Protein AF-A0A6G1G0Z0-F1 (afdb_monomer)

Structure (mmCIF, N/CA/C/O backbone):
data_AF-A0A6G1G0Z0-F1
#
_entry.id   AF-A0A6G1G0Z0-F1
#
loop_
_atom_site.group_PDB
_atom_site.id
_atom_site.type_symbol
_atom_site.label_atom_id
_atom_site.label_alt_id
_atom_site.label_comp_id
_atom_site.label_asym_id
_atom_site.label_entity_id
_atom_site.label_seq_id
_atom_site.pdbx_PDB_ins_code
_atom_site.Cartn_x
_atom_site.Cartn_y
_atom_site.Cartn_z
_atom_site.occupancy
_atom_site.B_iso_or_equiv
_atom_site.auth_seq_id
_atom_site.auth_comp_id
_atom_site.auth_asym_id
_atom_site.auth_atom_id
_atom_site.pdbx_PDB_model_num
ATOM 1 N N . THR A 1 1 ? -42.384 10.156 -29.316 1.00 56.03 1 THR A N 1
ATOM 2 C CA . THR A 1 1 ? -41.553 10.027 -28.105 1.00 56.03 1 THR A CA 1
ATOM 3 C C . THR A 1 1 ? -40.145 9.716 -28.553 1.00 56.03 1 THR A C 1
ATOM 5 O O . THR A 1 1 ? -40.018 8.729 -29.267 1.00 56.03 1 THR A O 1
ATOM 8 N N . PRO A 1 2 ? -39.128 10.551 -28.287 1.00 48.50 2 PRO A N 1
ATOM 9 C CA . PRO A 1 2 ? -37.756 10.166 -28.595 1.00 48.50 2 PRO A CA 1
ATOM 10 C C . PRO A 1 2 ? -37.258 9.110 -27.593 1.00 48.50 2 PRO A C 1
ATOM 12 O O . PRO A 1 2 ? -37.632 9.132 -26.421 1.00 48.50 2 PRO A O 1
ATOM 15 N N . GLU A 1 3 ? -36.472 8.169 -28.107 1.00 55.94 3 GLU A N 1
ATOM 16 C CA . GLU A 1 3 ? -35.839 7.043 -27.411 1.00 55.94 3 GLU A CA 1
ATOM 17 C C . GLU A 1 3 ? -34.642 7.526 -26.563 1.00 55.94 3 GLU A C 1
ATOM 19 O O . GLU A 1 3 ? -33.966 8.473 -26.979 1.00 55.94 3 GLU A O 1
ATOM 24 N N . PRO A 1 4 ? -34.373 6.948 -25.374 1.00 57.44 4 PRO A N 1
ATOM 25 C CA . PRO A 1 4 ? -33.259 7.383 -24.538 1.00 57.44 4 PRO A CA 1
ATOM 26 C C . PRO A 1 4 ? -31.910 6.950 -25.130 1.00 57.44 4 PRO A C 1
ATOM 28 O O . PRO A 1 4 ? -31.654 5.768 -25.345 1.00 57.44 4 PRO A O 1
ATOM 31 N N . THR A 1 5 ? -31.033 7.928 -25.359 1.00 64.69 5 THR A N 1
ATOM 32 C CA . THR A 1 5 ? -29.625 7.727 -25.726 1.00 64.69 5 THR A CA 1
ATOM 33 C C . THR A 1 5 ? -28.885 6.987 -24.601 1.00 64.69 5 THR A C 1
ATOM 35 O O . THR A 1 5 ? -29.031 7.384 -23.443 1.00 64.69 5 THR A O 1
ATOM 38 N N . PRO A 1 6 ? -28.078 5.949 -24.898 1.00 59.09 6 PRO A N 1
ATOM 39 C CA . PRO A 1 6 ? -27.277 5.270 -23.885 1.00 59.09 6 PRO A CA 1
ATOM 40 C C . PRO A 1 6 ? -26.235 6.223 -23.284 1.00 59.09 6 PRO A C 1
ATOM 42 O O . PRO A 1 6 ? -25.533 6.940 -23.998 1.00 59.09 6 PRO A O 1
ATOM 45 N N . GLU A 1 7 ? -26.158 6.226 -21.956 1.00 53.84 7 GLU A N 1
ATOM 46 C CA . GLU A 1 7 ? -25.196 7.000 -21.175 1.00 53.84 7 GLU A CA 1
ATOM 47 C C . GLU A 1 7 ? -23.781 6.417 -21.372 1.00 53.84 7 GLU A C 1
ATOM 49 O O . GLU A 1 7 ? -23.623 5.190 -21.360 1.00 53.84 7 GLU A O 1
ATOM 54 N N . PRO A 1 8 ? -22.744 7.242 -21.606 1.00 55.16 8 PRO A N 1
ATOM 55 C CA . PRO A 1 8 ? -21.397 6.734 -21.826 1.00 55.16 8 PRO A CA 1
ATOM 56 C C . PRO A 1 8 ? -20.861 6.054 -20.560 1.00 55.16 8 PRO A C 1
ATOM 58 O O . PRO A 1 8 ? -20.903 6.611 -19.465 1.00 55.16 8 PRO A O 1
ATOM 61 N N . THR A 1 9 ? -20.322 4.845 -20.724 1.00 50.84 9 THR A N 1
ATOM 62 C CA . THR A 1 9 ? -19.531 4.161 -19.695 1.00 50.84 9 THR A CA 1
ATOM 63 C C . THR A 1 9 ? -18.340 5.046 -19.304 1.00 50.84 9 THR A C 1
ATOM 65 O O . THR A 1 9 ? -17.646 5.519 -20.207 1.00 50.84 9 THR A O 1
ATOM 68 N N . PRO A 1 10 ? -18.078 5.293 -18.005 1.00 47.41 10 PRO A N 1
ATOM 69 C CA . PRO A 1 10 ? -16.950 6.118 -17.598 1.00 47.41 10 PRO A CA 1
ATOM 70 C C . PRO A 1 10 ? -15.636 5.472 -18.047 1.00 47.41 10 PRO A C 1
ATOM 72 O O . PRO A 1 10 ? -15.341 4.320 -17.731 1.00 47.41 10 PRO A O 1
ATOM 75 N N . GLU A 1 11 ? -14.863 6.239 -18.809 1.00 40.75 11 GLU A N 1
ATOM 76 C CA . GLU A 1 11 ? -13.521 5.890 -19.262 1.00 40.75 11 GLU A CA 1
ATOM 77 C C . GLU A 1 11 ? -12.587 5.733 -18.043 1.00 40.75 11 GLU A C 1
ATOM 79 O O . GLU A 1 11 ? -12.732 6.484 -17.068 1.00 40.75 11 GLU A O 1
ATOM 84 N N . PRO A 1 12 ? -11.631 4.781 -18.040 1.00 43.62 12 PRO A N 1
ATOM 85 C CA . PRO A 1 12 ? -10.697 4.629 -16.932 1.00 43.62 12 PRO A CA 1
ATOM 86 C C . PRO A 1 12 ? -9.921 5.930 -16.732 1.00 43.62 12 PRO A C 1
ATOM 88 O O . PRO A 1 12 ? -9.097 6.317 -17.559 1.00 43.62 12 PRO A O 1
ATOM 91 N N . SER A 1 13 ? -10.184 6.626 -15.627 1.00 41.22 13 SER A N 1
ATOM 92 C CA . SER A 1 13 ? -9.488 7.871 -15.326 1.00 41.22 13 SER A CA 1
ATOM 93 C C . SER A 1 13 ? -7.998 7.586 -15.137 1.00 41.22 13 SER A C 1
ATOM 95 O O . SER A 1 13 ? -7.611 6.805 -14.256 1.00 41.22 13 SER A O 1
ATOM 97 N N . GLN A 1 14 ? -7.176 8.234 -15.968 1.00 37.66 14 GLN A N 1
ATOM 98 C CA . GLN A 1 14 ? -5.733 8.374 -15.777 1.00 37.66 14 GLN A CA 1
ATOM 99 C C . GLN A 1 14 ? -5.455 8.751 -14.309 1.00 37.66 14 GLN A C 1
ATOM 101 O O . GLN A 1 14 ? -6.197 9.572 -13.759 1.00 37.66 14 GLN A O 1
ATOM 106 N N . PRO A 1 15 ? -4.432 8.180 -13.644 1.00 43.62 15 PRO A N 1
ATOM 107 C CA . PRO A 1 15 ? -4.102 8.578 -12.284 1.00 43.62 15 PRO A CA 1
ATOM 108 C C . PRO A 1 15 ? -3.799 10.080 -12.261 1.00 43.62 15 PRO A C 1
ATOM 110 O O . PRO A 1 15 ? -2.885 10.558 -12.931 1.00 43.62 15 PRO A O 1
ATOM 113 N N . SER A 1 16 ? -4.629 10.813 -11.520 1.00 40.47 16 SER A N 1
ATOM 114 C CA . SER A 1 16 ? -4.425 12.217 -11.184 1.00 40.47 16 SER A CA 1
ATOM 115 C C . SER A 1 16 ? -3.050 12.381 -10.537 1.00 40.47 16 SER A C 1
ATOM 117 O O . SER A 1 16 ? -2.764 11.781 -9.501 1.00 40.47 16 SER A O 1
ATOM 119 N N . SER A 1 17 ? -2.198 13.200 -11.147 1.00 44.19 17 SER A N 1
ATOM 120 C CA . SER A 1 17 ? -0.975 13.718 -10.540 1.00 44.19 17 SER A CA 1
ATOM 121 C C . SER A 1 17 ? -1.349 14.789 -9.509 1.00 44.19 17 SER A C 1
ATOM 123 O O . SER A 1 17 ? -1.282 15.983 -9.803 1.00 44.19 17 SER A O 1
ATOM 125 N N . GLY A 1 18 ? -1.834 14.370 -8.338 1.00 48.72 18 GLY A N 1
ATOM 126 C CA . GLY A 1 18 ? -2.251 15.304 -7.287 1.00 48.72 18 GLY A CA 1
ATOM 127 C C . GLY A 1 18 ? -3.035 14.685 -6.132 1.00 48.72 18 GLY A C 1
ATOM 128 O O . GLY A 1 18 ? -3.991 15.296 -5.665 1.00 48.72 18 GLY A O 1
ATOM 129 N N . GLY A 1 19 ? -2.674 13.477 -5.698 1.00 61.12 19 GLY A N 1
ATOM 130 C CA . GLY A 1 19 ? -3.255 12.829 -4.522 1.00 61.12 19 GLY A CA 1
ATOM 131 C C . GLY A 1 19 ? -2.157 12.413 -3.556 1.00 61.12 19 GLY A C 1
ATOM 132 O O . GLY A 1 19 ? -1.065 12.042 -3.980 1.00 61.12 19 GLY A O 1
ATOM 133 N N . SER A 1 20 ? -2.449 12.480 -2.265 1.00 82.75 20 SER A N 1
ATOM 134 C CA . SER A 1 20 ? -1.536 12.019 -1.230 1.00 82.75 20 SER A CA 1
ATOM 135 C C . SER A 1 20 ? -1.321 10.491 -1.297 1.00 82.75 20 SER A C 1
ATOM 137 O O . SER A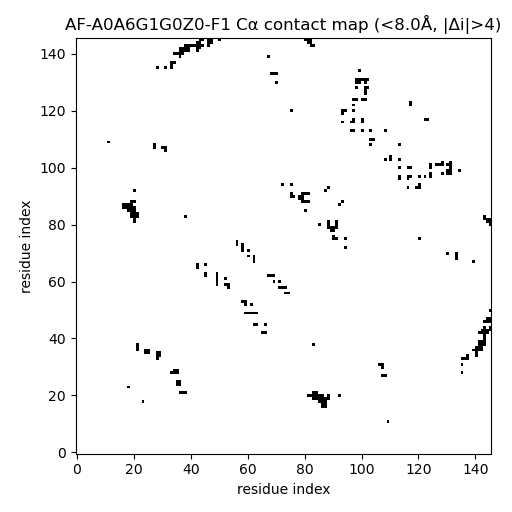 1 20 ? -2.040 9.787 -2.019 1.00 82.75 20 SER A O 1
ATOM 139 N N . TYR A 1 21 ? -0.363 9.919 -0.554 1.00 85.94 21 TYR A N 1
ATOM 140 C CA . TYR A 1 21 ? -0.170 8.4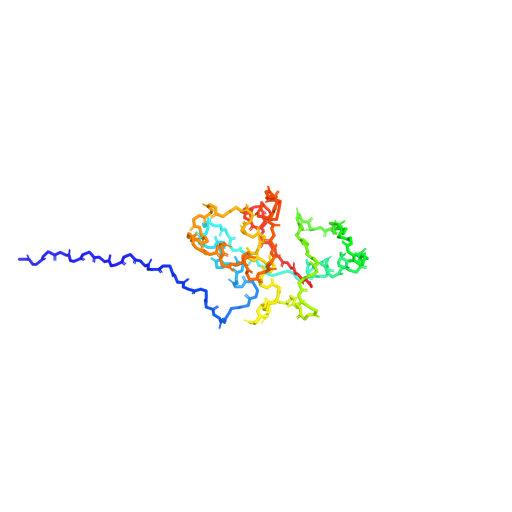57 -0.565 1.00 85.94 21 TYR A CA 1
ATOM 141 C C . TYR A 1 21 ? -1.437 7.713 -0.133 1.00 85.94 21 TYR A C 1
ATOM 143 O O . TYR A 1 21 ? -1.842 6.739 -0.771 1.00 85.94 21 TYR A O 1
ATOM 151 N N . ILE A 1 22 ? -2.112 8.207 0.907 1.00 89.88 22 ILE A N 1
ATOM 152 C CA . ILE A 1 22 ? -3.354 7.593 1.377 1.00 89.88 22 ILE A CA 1
ATOM 153 C C . ILE A 1 22 ? -4.477 7.708 0.335 1.00 89.88 22 ILE A C 1
ATOM 155 O O . ILE A 1 22 ? -5.254 6.765 0.181 1.00 89.88 22 ILE A O 1
ATOM 159 N N . ASP A 1 23 ? -4.526 8.796 -0.441 1.00 89.50 23 ASP A N 1
ATOM 160 C CA . ASP A 1 23 ? -5.490 8.943 -1.539 1.00 89.50 23 ASP A CA 1
ATOM 161 C C . ASP A 1 23 ? -5.208 7.954 -2.665 1.00 89.50 23 ASP A C 1
ATOM 163 O O . ASP A 1 23 ? -6.132 7.367 -3.224 1.00 89.50 23 ASP A O 1
ATOM 167 N N . THR A 1 24 ? -3.932 7.721 -2.971 1.00 89.56 24 THR A N 1
ATOM 168 C CA . THR A 1 24 ? -3.513 6.734 -3.971 1.00 89.56 24 THR A CA 1
ATOM 169 C C . THR A 1 24 ? -3.928 5.324 -3.561 1.00 89.56 24 THR A C 1
ATOM 171 O O . THR A 1 24 ? -4.558 4.610 -4.346 1.00 89.56 24 THR A O 1
ATOM 174 N N . VAL A 1 25 ? -3.659 4.951 -2.307 1.00 92.69 25 VAL A N 1
ATOM 175 C CA . VAL A 1 25 ? -4.079 3.663 -1.743 1.00 92.69 25 VAL A CA 1
ATOM 176 C C . VAL A 1 25 ? -5.599 3.520 -1.800 1.00 92.69 25 VAL A C 1
ATOM 178 O O . VAL A 1 25 ? -6.119 2.511 -2.278 1.00 92.69 25 VAL A O 1
ATOM 181 N N . ASN A 1 26 ? -6.332 4.539 -1.353 1.00 94.75 26 ASN A N 1
ATOM 182 C CA . ASN A 1 26 ? -7.790 4.502 -1.316 1.00 94.75 26 ASN A CA 1
ATOM 183 C C . ASN A 1 26 ? -8.425 4.542 -2.710 1.00 94.75 26 ASN A C 1
ATOM 185 O O . ASN A 1 26 ? -9.460 3.916 -2.913 1.00 94.75 26 ASN A O 1
ATOM 189 N N . SER A 1 27 ? -7.79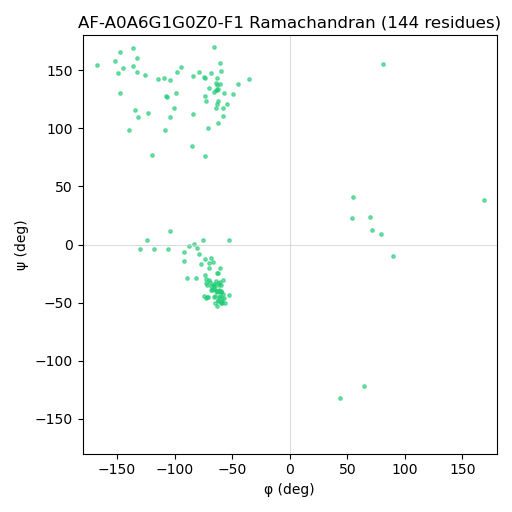7 5.195 -3.686 1.00 92.75 27 SER A N 1
ATOM 190 C CA . SER A 1 27 ? -8.230 5.190 -5.086 1.00 92.75 27 SER A CA 1
ATOM 191 C C . SER A 1 27 ? -8.191 3.781 -5.677 1.00 92.75 27 SER A C 1
ATOM 193 O O . SER A 1 27 ? -9.196 3.320 -6.223 1.00 92.75 27 SER A O 1
ATOM 195 N N . PHE A 1 28 ? -7.080 3.054 -5.503 1.00 94.38 28 PHE A N 1
ATOM 196 C CA . PHE A 1 28 ? -6.998 1.646 -5.902 1.00 94.38 28 PHE A CA 1
ATOM 197 C C . PHE A 1 28 ? -8.044 0.800 -5.171 1.00 94.38 28 PHE A C 1
ATOM 199 O O . PHE A 1 28 ? -8.817 0.088 -5.809 1.00 94.38 28 PHE A O 1
ATOM 206 N N . ARG A 1 29 ? -8.114 0.914 -3.839 1.00 96.62 29 ARG A N 1
ATOM 207 C CA . ARG A 1 29 ? -9.034 0.106 -3.027 1.00 96.62 29 ARG A CA 1
ATOM 208 C C . ARG A 1 29 ? -10.490 0.326 -3.429 1.00 96.62 29 ARG A C 1
ATOM 210 O O . ARG A 1 29 ? -11.213 -0.650 -3.588 1.00 96.62 29 ARG A O 1
ATOM 217 N N . ASN A 1 30 ? -10.890 1.562 -3.712 1.00 96.06 30 ASN A N 1
ATOM 218 C CA . ASN A 1 30 ? -12.226 1.865 -4.224 1.00 96.06 30 ASN A CA 1
ATOM 219 C C . ASN A 1 30 ? -12.494 1.194 -5.579 1.00 96.06 30 ASN A C 1
ATOM 221 O O . ASN A 1 30 ? -13.546 0.581 -5.751 1.00 96.06 30 ASN A O 1
ATOM 225 N N . LYS A 1 31 ? -11.546 1.257 -6.525 1.00 95.56 31 LYS A N 1
ATOM 226 C CA . LYS A 1 31 ? -11.664 0.574 -7.829 1.00 95.56 31 LYS A CA 1
ATOM 227 C C . LYS A 1 31 ? -11.757 -0.949 -7.683 1.00 95.56 31 LYS A C 1
ATOM 229 O O . LYS A 1 31 ? -12.467 -1.586 -8.452 1.00 95.56 31 LYS A O 1
ATOM 234 N N . ALA A 1 32 ? -11.087 -1.511 -6.680 1.00 95.00 32 ALA A N 1
ATOM 235 C CA . ALA A 1 32 ? -11.115 -2.934 -6.348 1.00 95.00 32 ALA A CA 1
ATOM 236 C C . ALA A 1 32 ? -12.324 -3.356 -5.484 1.00 95.00 32 ALA A C 1
ATOM 238 O O . ALA A 1 32 ? -12.441 -4.525 -5.121 1.00 95.00 32 ALA A O 1
ATOM 239 N N . GLY A 1 33 ? -13.224 -2.433 -5.115 1.00 96.00 33 GLY A N 1
ATOM 240 C CA . GLY A 1 33 ? -14.368 -2.729 -4.241 1.00 96.00 33 GLY A CA 1
ATOM 241 C C . GLY A 1 33 ? -13.986 -3.029 -2.783 1.00 96.00 33 GLY A C 1
ATOM 242 O O . GLY A 1 33 ? -14.729 -3.702 -2.068 1.00 96.00 33 GLY A O 1
ATOM 243 N N . LEU A 1 34 ? -12.827 -2.547 -2.335 1.00 96.50 34 LEU A N 1
ATOM 244 C CA . LEU A 1 34 ? -12.287 -2.737 -0.991 1.00 96.50 34 LEU A CA 1
ATOM 245 C C . LEU A 1 34 ? -12.570 -1.519 -0.094 1.00 96.50 34 LEU A C 1
ATOM 247 O O . LEU A 1 34 ? -12.544 -0.384 -0.570 1.00 96.50 34 LEU A O 1
ATOM 251 N N . PRO A 1 35 ? -12.756 -1.711 1.227 1.00 96.25 35 PRO A N 1
ATOM 252 C CA . PRO A 1 35 ? -12.899 -0.597 2.161 1.00 96.25 35 PRO A CA 1
ATOM 253 C C . PRO A 1 35 ? -11.656 0.292 2.172 1.00 96.25 35 PRO A C 1
ATOM 255 O O . PRO A 1 35 ? -10.535 -0.219 2.222 1.00 96.25 35 PRO A O 1
ATOM 258 N N . THR A 1 36 ? -11.842 1.609 2.208 1.00 95.69 36 THR A N 1
ATOM 259 C CA . THR A 1 36 ? -10.746 2.571 2.376 1.00 95.69 36 THR A CA 1
ATOM 260 C C . THR A 1 36 ? -9.998 2.357 3.691 1.00 95.69 36 THR A C 1
ATOM 262 O O . THR A 1 36 ? -10.583 1.960 4.700 1.00 95.69 36 THR A O 1
ATOM 265 N N . MET A 1 37 ? -8.710 2.673 3.694 1.00 95.56 37 MET A N 1
ATOM 266 C CA . MET A 1 37 ? -7.869 2.698 4.883 1.00 95.56 37 MET A CA 1
ATOM 267 C C . MET A 1 37 ? -7.795 4.105 5.477 1.00 95.56 37 MET A C 1
ATOM 269 O O . MET A 1 37 ? -7.884 5.111 4.769 1.00 95.56 37 MET A O 1
ATOM 273 N N . THR A 1 38 ? -7.571 4.168 6.786 1.00 96.12 38 THR A N 1
ATOM 274 C CA . THR A 1 38 ? -7.228 5.400 7.502 1.00 96.12 38 THR A CA 1
ATOM 275 C C . THR A 1 38 ? -5.743 5.428 7.838 1.00 96.12 38 THR A C 1
ATOM 277 O O . THR A 1 38 ? -5.177 4.411 8.243 1.00 96.12 38 THR A O 1
ATOM 280 N N . TRP A 1 39 ? -5.121 6.596 7.732 1.00 94.94 39 TRP A N 1
ATOM 281 C CA . TRP A 1 39 ? -3.747 6.792 8.184 1.00 94.94 39 TRP A CA 1
ATOM 282 C C . TRP A 1 39 ? -3.621 6.609 9.704 1.00 94.94 39 TRP A C 1
ATOM 284 O O . TRP A 1 39 ? -4.482 7.071 10.455 1.00 94.94 39 TRP A O 1
ATOM 294 N N . ASP A 1 40 ? -2.560 5.945 10.161 1.00 96.62 40 ASP A N 1
ATOM 295 C CA . ASP A 1 40 ? -2.306 5.699 11.581 1.00 96.62 40 ASP A CA 1
ATOM 296 C C . ASP A 1 40 ? -0.839 5.983 11.947 1.00 96.62 40 ASP A C 1
ATOM 298 O O . ASP A 1 40 ? 0.078 5.287 11.510 1.00 96.62 40 ASP A O 1
ATOM 302 N N . GLU A 1 41 ? -0.624 6.990 12.798 1.00 95.88 41 GLU A N 1
ATOM 303 C CA . GLU A 1 41 ? 0.713 7.445 13.219 1.00 95.88 41 GLU A CA 1
ATOM 304 C C . GLU A 1 41 ? 1.510 6.383 14.002 1.00 95.88 41 GLU A C 1
ATOM 306 O O . GLU A 1 41 ? 2.745 6.390 14.008 1.00 95.88 41 GLU A O 1
ATOM 311 N N . SER A 1 42 ? 0.834 5.422 14.646 1.00 97.06 42 SER A N 1
ATOM 312 C CA . SER A 1 42 ? 1.531 4.303 15.290 1.00 97.06 42 SER A CA 1
ATOM 313 C C . SER A 1 42 ? 2.108 3.339 14.253 1.00 97.06 42 SER A C 1
ATOM 315 O O . SER A 1 42 ? 3.211 2.828 14.437 1.00 97.06 42 SER A O 1
ATOM 317 N N . LEU A 1 43 ? 1.420 3.149 13.121 1.00 97.62 43 LEU A N 1
ATOM 318 C CA . LEU A 1 43 ? 1.928 2.343 12.011 1.00 97.62 43 LEU A CA 1
ATOM 319 C C . LEU A 1 43 ? 3.061 3.047 11.259 1.00 97.62 43 LEU A C 1
ATOM 321 O O . LEU A 1 43 ? 3.994 2.373 10.835 1.00 97.62 43 LEU A O 1
ATOM 325 N N . VAL A 1 44 ? 3.037 4.379 11.162 1.00 95.62 44 VAL A N 1
ATOM 326 C CA . VAL A 1 44 ? 4.172 5.186 10.666 1.00 95.62 44 VAL A CA 1
ATOM 327 C C . VAL A 1 44 ? 5.410 4.952 11.526 1.00 95.62 44 VAL A C 1
ATOM 329 O O . VAL A 1 44 ? 6.472 4.593 11.021 1.00 95.62 44 VAL A O 1
ATOM 332 N N . SER A 1 45 ? 5.255 5.070 12.847 1.00 95.62 45 SER A N 1
ATOM 333 C CA . SER A 1 45 ? 6.343 4.829 13.801 1.00 95.62 45 SER A CA 1
ATOM 334 C C . SER A 1 45 ? 6.885 3.399 13.693 1.00 95.62 45 SER A C 1
ATOM 336 O O . SER A 1 45 ? 8.096 3.182 13.701 1.00 95.62 45 SER A O 1
ATOM 338 N N . ASN A 1 46 ? 5.993 2.416 13.534 1.00 96.81 46 ASN A N 1
ATOM 339 C CA . ASN A 1 46 ? 6.371 1.018 13.339 1.00 96.81 46 ASN A CA 1
ATOM 340 C C . ASN A 1 46 ? 7.117 0.788 12.017 1.00 96.81 46 ASN A C 1
ATOM 342 O O . ASN A 1 46 ? 8.043 -0.022 11.992 1.00 96.81 46 ASN A O 1
ATOM 346 N N . ALA A 1 47 ? 6.719 1.466 10.936 1.00 94.50 47 ALA A N 1
ATOM 347 C CA . ALA A 1 47 ? 7.385 1.385 9.639 1.00 94.50 47 ALA A CA 1
ATOM 348 C C . ALA A 1 47 ? 8.805 1.961 9.710 1.00 94.50 47 ALA A C 1
ATOM 350 O O . ALA A 1 47 ? 9.744 1.303 9.264 1.00 94.50 47 ALA A O 1
ATOM 351 N N . ALA A 1 48 ? 8.979 3.120 10.353 1.00 92.44 48 ALA A N 1
ATOM 352 C CA . ALA A 1 48 ? 10.289 3.739 10.554 1.00 92.44 48 ALA A CA 1
ATOM 353 C C . ALA A 1 48 ? 11.232 2.840 11.372 1.00 92.44 48 ALA A C 1
ATOM 355 O O . ALA A 1 48 ? 12.389 2.640 11.002 1.00 92.44 48 ALA A O 1
ATOM 356 N N . ASP A 1 49 ? 10.733 2.245 12.457 1.00 94.06 49 ASP A N 1
ATOM 357 C CA . ASP A 1 49 ? 11.507 1.315 13.285 1.00 94.06 49 ASP A CA 1
ATOM 358 C C . ASP A 1 49 ? 11.873 0.016 12.537 1.00 94.06 49 ASP A C 1
ATOM 360 O O . ASP A 1 49 ? 12.993 -0.482 12.675 1.00 94.06 49 ASP A O 1
ATOM 364 N N . ALA A 1 50 ? 10.977 -0.515 11.699 1.00 92.94 50 ALA A N 1
ATOM 365 C CA . ALA A 1 50 ? 11.298 -1.649 10.836 1.00 92.94 50 ALA A CA 1
ATOM 366 C C . ALA A 1 50 ? 12.368 -1.287 9.793 1.00 92.94 50 ALA A C 1
ATOM 368 O O . ALA A 1 50 ? 13.327 -2.039 9.622 1.00 92.94 50 ALA A O 1
ATOM 369 N N . GLY A 1 51 ? 12.247 -0.118 9.154 1.00 89.88 51 GLY A N 1
ATOM 370 C CA . GLY A 1 51 ? 13.226 0.406 8.201 1.00 89.88 51 GLY A CA 1
ATOM 371 C C . GLY A 1 51 ? 14.614 0.567 8.823 1.00 89.88 51 GLY A C 1
ATOM 372 O O . GLY A 1 51 ? 15.593 0.071 8.268 1.00 89.88 51 GLY A O 1
ATOM 373 N N . ALA A 1 52 ? 14.701 1.143 10.025 1.00 88.56 52 ALA A N 1
ATOM 374 C CA . ALA A 1 52 ? 15.954 1.281 10.776 1.00 88.56 52 ALA A CA 1
ATOM 375 C C . ALA A 1 52 ? 16.602 -0.070 11.145 1.00 88.56 52 ALA A C 1
ATOM 377 O O . ALA A 1 52 ? 17.813 -0.146 11.362 1.00 88.56 52 ALA A O 1
ATOM 378 N N . GLY A 1 53 ? 15.806 -1.141 11.224 1.00 83.94 53 GLY A N 1
ATOM 379 C CA . GLY A 1 53 ? 16.280 -2.507 11.444 1.00 83.94 53 GLY A CA 1
ATOM 380 C C . GLY A 1 53 ? 16.887 -3.171 10.203 1.00 83.94 53 GLY A C 1
ATOM 381 O O . GLY A 1 53 ? 17.602 -4.167 10.342 1.00 83.94 53 GLY A O 1
ATOM 382 N N . THR A 1 54 ? 16.633 -2.637 9.006 1.00 83.38 54 THR A N 1
ATOM 383 C CA . THR A 1 54 ? 17.222 -3.137 7.757 1.00 83.38 54 THR A CA 1
ATOM 384 C C . THR A 1 54 ? 18.663 -2.651 7.591 1.00 83.38 54 THR A C 1
ATOM 386 O O . THR A 1 54 ? 19.043 -1.584 8.072 1.00 83.38 54 THR A O 1
ATOM 389 N N . LYS A 1 55 ? 19.513 -3.457 6.945 1.00 72.31 55 LYS A N 1
ATOM 390 C CA . LYS A 1 55 ? 20.928 -3.124 6.714 1.00 72.31 55 LYS A CA 1
ATOM 391 C C . LYS A 1 55 ? 21.289 -3.369 5.255 1.00 72.31 55 LYS A C 1
ATOM 393 O O . LYS A 1 55 ? 21.412 -4.518 4.835 1.00 72.31 55 LYS A O 1
ATOM 398 N N . GLY A 1 56 ? 21.512 -2.292 4.503 1.00 68.69 56 GLY A N 1
ATOM 399 C CA . GLY A 1 56 ? 21.929 -2.370 3.102 1.00 68.69 56 GLY A CA 1
ATOM 400 C C . GLY A 1 56 ? 20.859 -3.016 2.219 1.00 68.69 56 GLY A C 1
ATOM 401 O O . GLY A 1 56 ? 19.740 -2.526 2.148 1.00 68.69 56 GLY A O 1
ATOM 402 N N . THR A 1 57 ? 21.203 -4.113 1.545 1.00 70.75 57 THR A N 1
ATOM 403 C CA . THR A 1 57 ? 20.346 -4.787 0.551 1.00 70.75 57 THR A CA 1
ATOM 404 C C . THR A 1 57 ? 19.395 -5.832 1.139 1.00 70.75 57 THR A C 1
ATOM 406 O O . THR A 1 57 ? 18.657 -6.467 0.391 1.00 70.75 57 THR A O 1
ATOM 409 N N . THR A 1 58 ? 19.425 -6.066 2.454 1.00 82.62 58 THR A N 1
ATOM 410 C CA . THR A 1 58 ? 18.589 -7.093 3.089 1.00 82.62 58 THR A CA 1
ATOM 411 C C . THR A 1 58 ? 17.413 -6.449 3.807 1.00 82.62 58 THR A C 1
ATOM 413 O O . THR A 1 58 ? 17.574 -5.827 4.862 1.00 82.62 58 THR A O 1
ATOM 416 N N . LEU A 1 59 ? 16.218 -6.656 3.254 1.00 87.50 59 LEU A N 1
ATOM 417 C CA . LEU A 1 59 ? 14.960 -6.333 3.915 1.00 87.50 59 LEU A CA 1
ATOM 418 C C . LEU A 1 59 ? 14.687 -7.346 5.028 1.00 87.50 59 LEU A C 1
ATOM 420 O O . LEU A 1 59 ? 14.716 -8.556 4.807 1.00 87.50 59 LEU A O 1
ATOM 424 N N . VAL A 1 60 ? 14.425 -6.845 6.232 1.00 90.31 60 VAL A N 1
ATOM 425 C CA . VAL A 1 60 ? 14.097 -7.665 7.399 1.00 90.31 60 VAL A CA 1
ATOM 426 C C . VAL A 1 60 ? 12.749 -7.211 7.925 1.00 90.31 60 VAL A C 1
ATOM 428 O O . VAL A 1 60 ? 12.617 -6.098 8.431 1.00 90.31 60 VAL A O 1
ATOM 431 N N . HIS A 1 61 ? 11.756 -8.091 7.823 1.00 92.75 61 HIS A N 1
ATOM 432 C CA . HIS A 1 61 ? 10.440 -7.821 8.377 1.00 92.75 61 HIS A CA 1
ATOM 433 C C . HIS A 1 61 ? 10.496 -7.673 9.899 1.00 92.75 61 HIS A C 1
ATOM 435 O O . HIS A 1 61 ? 11.111 -8.478 10.603 1.00 92.75 61 HIS A O 1
ATOM 441 N N . LYS A 1 62 ? 9.780 -6.673 10.413 1.00 94.81 62 LYS A N 1
ATOM 442 C CA . LYS A 1 62 ? 9.582 -6.441 11.846 1.00 94.81 62 LYS A CA 1
ATOM 443 C C . LYS A 1 62 ? 8.140 -6.013 12.085 1.00 94.81 62 LYS A C 1
ATOM 445 O O . LYS A 1 62 ? 7.781 -4.850 11.917 1.00 94.81 62 LYS A O 1
ATOM 450 N N . LEU A 1 63 ? 7.303 -6.970 12.483 1.00 95.38 63 LEU A N 1
ATOM 451 C CA . LEU A 1 63 ? 5.902 -6.722 12.821 1.00 95.38 63 LEU A CA 1
ATOM 452 C C . LEU A 1 63 ? 5.787 -6.259 14.276 1.00 95.38 63 LEU A C 1
ATOM 454 O O . LEU A 1 63 ? 5.557 -7.049 15.191 1.00 95.38 63 LEU A O 1
ATOM 458 N N . ASN A 1 64 ? 5.962 -4.956 14.489 1.00 96.25 64 ASN A N 1
ATOM 459 C CA . ASN A 1 64 ? 5.717 -4.330 15.786 1.00 96.25 64 ASN A CA 1
ATOM 460 C C . ASN A 1 64 ? 4.259 -4.511 16.224 1.00 96.25 64 ASN A C 1
ATOM 462 O O . ASN A 1 64 ? 3.362 -4.678 15.393 1.00 96.25 64 ASN A O 1
ATOM 466 N N . LYS A 1 65 ? 4.004 -4.451 17.536 1.00 96.31 65 LYS A N 1
ATOM 467 C CA . LYS A 1 65 ? 2.658 -4.628 18.103 1.00 96.31 65 LYS A CA 1
ATOM 468 C C . LYS A 1 65 ? 1.632 -3.751 17.370 1.00 96.31 65 LYS A C 1
ATOM 470 O O . LYS A 1 65 ? 1.829 -2.550 17.222 1.00 96.31 65 LYS A O 1
ATOM 475 N N . GLY A 1 66 ? 0.530 -4.368 16.940 1.00 94.69 66 GLY A N 1
ATOM 476 C CA . GLY A 1 66 ? -0.527 -3.706 16.165 1.00 94.69 66 GLY A CA 1
ATOM 477 C C . GLY A 1 66 ? -0.333 -3.752 14.645 1.00 94.69 66 GLY A C 1
ATOM 478 O O . GLY A 1 66 ? -1.273 -3.453 13.916 1.00 94.69 66 GLY A O 1
ATOM 479 N N . THR A 1 67 ? 0.831 -4.186 14.155 1.00 96.44 67 THR A N 1
ATOM 480 C CA . THR A 1 67 ? 1.101 -4.371 12.721 1.00 96.44 67 THR A CA 1
ATOM 481 C C . THR A 1 67 ? 0.596 -5.741 12.277 1.00 96.44 67 THR A C 1
ATOM 483 O O . THR A 1 67 ? 1.124 -6.768 12.697 1.00 96.44 67 THR A O 1
ATOM 486 N N . GLY A 1 68 ? -0.443 -5.765 11.442 1.00 94.94 68 GLY A N 1
ATOM 487 C CA . GLY A 1 68 ? -1.044 -7.007 10.938 1.00 94.94 68 GLY A CA 1
ATOM 488 C C . GLY A 1 68 ? -0.463 -7.512 9.613 1.00 94.94 68 GLY A C 1
ATOM 489 O O . GLY A 1 68 ? -0.729 -8.650 9.233 1.00 94.94 68 GLY A O 1
ATOM 490 N N . GLY A 1 69 ? 0.295 -6.673 8.910 1.00 96.44 69 GLY A N 1
ATOM 491 C CA . GLY A 1 69 ? 0.936 -6.961 7.630 1.00 96.44 69 GLY A CA 1
ATOM 492 C C . GLY A 1 69 ? 1.963 -5.877 7.312 1.00 96.44 69 GLY A C 1
ATOM 493 O O . GLY A 1 69 ? 1.865 -4.764 7.831 1.00 96.44 69 GLY A O 1
ATOM 494 N N . GLN A 1 70 ? 2.967 -6.211 6.506 1.00 96.00 70 GLN A N 1
ATOM 495 C CA . GLN A 1 70 ? 4.048 -5.300 6.147 1.00 96.00 70 GLN A CA 1
ATOM 496 C C . GLN A 1 70 ? 4.527 -5.598 4.731 1.00 96.00 70 GLN A C 1
ATOM 498 O O . GLN A 1 70 ? 4.841 -6.740 4.411 1.00 96.00 70 GLN A O 1
ATOM 503 N N . VAL A 1 71 ? 4.624 -4.548 3.924 1.00 94.31 71 VAL A N 1
ATOM 504 C CA . VAL A 1 71 ? 5.296 -4.556 2.625 1.00 94.31 71 VAL A CA 1
ATOM 505 C C . VAL A 1 71 ? 6.582 -3.750 2.755 1.00 94.31 71 VAL A C 1
ATOM 507 O O . VAL A 1 71 ? 6.628 -2.786 3.521 1.00 94.31 71 VAL A O 1
ATOM 510 N N . MET A 1 72 ? 7.644 -4.176 2.080 1.00 90.19 72 MET A N 1
ATOM 511 C CA . MET A 1 72 ? 8.949 -3.527 2.164 1.00 90.19 72 MET A CA 1
ATOM 512 C C . MET A 1 72 ? 9.550 -3.399 0.776 1.00 90.19 72 MET A C 1
ATOM 514 O O . MET A 1 72 ? 9.247 -4.168 -0.132 1.00 90.19 72 MET A O 1
ATOM 518 N N . VAL A 1 73 ? 10.409 -2.405 0.616 1.00 85.69 73 VAL A N 1
ATOM 519 C CA . VAL A 1 73 ? 11.113 -2.160 -0.633 1.00 85.69 73 VAL A CA 1
ATOM 520 C C . VAL A 1 73 ? 12.473 -1.549 -0.332 1.00 85.69 73 VAL A C 1
ATOM 522 O O . VAL A 1 73 ? 12.632 -0.824 0.647 1.00 85.69 73 VAL A O 1
ATOM 525 N N . PHE A 1 74 ? 13.453 -1.861 -1.171 1.00 80.44 74 PHE A N 1
ATOM 526 C CA . PHE A 1 74 ? 14.746 -1.189 -1.224 1.00 80.44 74 PHE A CA 1
ATOM 527 C C . PHE A 1 74 ? 15.074 -0.871 -2.687 1.00 80.44 74 PHE A C 1
ATOM 529 O O . PHE A 1 74 ? 14.521 -1.493 -3.592 1.00 80.44 74 PHE A O 1
ATOM 536 N N . GLY A 1 75 ? 15.987 0.072 -2.926 1.00 70.38 75 GLY A N 1
ATOM 537 C CA . GLY A 1 75 ? 16.547 0.305 -4.263 1.00 70.38 75 GLY A CA 1
ATOM 538 C C . GLY A 1 75 ? 15.671 1.107 -5.231 1.00 70.38 75 GLY A C 1
ATOM 539 O O . GLY A 1 75 ? 16.029 1.222 -6.399 1.00 70.38 75 GLY A O 1
ATOM 540 N N . PHE A 1 76 ? 14.563 1.685 -4.765 1.00 65.62 76 PHE A N 1
ATOM 541 C CA . PHE A 1 76 ? 13.925 2.801 -5.464 1.00 65.62 76 PHE A CA 1
ATOM 542 C C . PHE A 1 76 ? 14.611 4.100 -5.054 1.00 65.62 76 PHE A C 1
ATOM 544 O O . PHE A 1 76 ? 15.057 4.189 -3.914 1.00 65.62 76 PHE A O 1
ATOM 551 N N . GLU A 1 77 ? 14.724 5.043 -5.998 1.00 56.06 77 GLU A N 1
ATOM 552 C CA . GLU A 1 77 ? 15.581 6.239 -5.933 1.00 56.06 77 GLU A CA 1
ATOM 553 C C . GLU A 1 77 ? 15.717 6.852 -4.531 1.00 56.06 77 GLU A C 1
ATOM 555 O O . GLU A 1 77 ? 14.728 6.946 -3.801 1.00 56.06 77 GLU A O 1
ATOM 560 N N . ASP A 1 78 ? 16.927 7.332 -4.212 1.00 53.59 78 ASP A N 1
ATOM 561 C CA . ASP A 1 78 ? 17.415 7.843 -2.912 1.00 53.59 78 ASP A CA 1
ATOM 562 C C . ASP A 1 78 ? 16.556 8.953 -2.241 1.00 53.59 78 ASP A C 1
ATOM 564 O O . ASP A 1 78 ? 16.903 9.470 -1.179 1.00 53.59 78 ASP A O 1
ATOM 568 N N . ASN A 1 79 ? 15.413 9.313 -2.834 1.00 54.81 79 ASN A N 1
ATOM 569 C CA . ASN A 1 79 ? 14.546 10.434 -2.484 1.00 54.81 79 ASN A CA 1
ATOM 570 C C . ASN A 1 79 ? 13.092 9.999 -2.194 1.00 54.81 79 ASN A C 1
ATOM 572 O O . ASN A 1 79 ? 12.220 10.851 -2.017 1.00 54.81 79 ASN A O 1
ATOM 576 N N . ALA A 1 80 ? 12.789 8.698 -2.199 1.00 64.00 80 ALA A N 1
ATOM 577 C CA . ALA A 1 80 ? 11.447 8.193 -1.933 1.00 64.00 80 ALA A CA 1
ATOM 578 C C . ALA A 1 80 ? 11.087 8.371 -0.444 1.00 64.00 80 ALA A C 1
ATOM 580 O O . ALA A 1 80 ? 11.499 7.580 0.397 1.00 64.00 80 ALA A O 1
ATOM 581 N N . SER A 1 81 ? 10.313 9.410 -0.116 1.00 68.88 81 SER A N 1
ATOM 582 C CA . SER A 1 81 ? 9.752 9.612 1.226 1.00 68.88 81 SER A CA 1
ATOM 583 C C . SER A 1 81 ? 8.257 9.328 1.219 1.00 68.88 81 SER A C 1
ATOM 585 O O . SER A 1 81 ? 7.506 9.907 0.428 1.00 68.88 81 SER A O 1
ATOM 587 N N . CYS A 1 82 ? 7.815 8.468 2.133 1.00 78.00 82 CYS A N 1
ATOM 588 C CA . CYS A 1 82 ? 6.398 8.252 2.355 1.00 78.00 82 CYS A CA 1
ATOM 589 C C . CYS A 1 82 ? 5.922 9.012 3.588 1.00 78.00 82 CYS A C 1
ATOM 591 O O . CYS A 1 82 ? 6.343 8.750 4.711 1.00 78.00 82 CYS A O 1
ATOM 593 N N . ASN A 1 83 ? 5.002 9.947 3.381 1.00 76.62 83 ASN A N 1
ATOM 594 C CA . ASN A 1 83 ? 4.217 10.547 4.444 1.00 76.62 83 ASN A CA 1
ATOM 595 C C . ASN A 1 83 ? 2.756 10.642 3.995 1.00 76.62 83 ASN A C 1
ATOM 597 O O . ASN A 1 83 ? 2.433 10.414 2.825 1.00 76.62 83 ASN A O 1
ATOM 601 N N . ARG A 1 84 ? 1.868 10.964 4.942 1.00 76.62 84 ARG A N 1
ATOM 602 C CA . ARG A 1 84 ? 0.428 11.020 4.686 1.00 76.62 84 ARG A CA 1
ATOM 603 C C . ARG A 1 84 ? 0.101 11.894 3.488 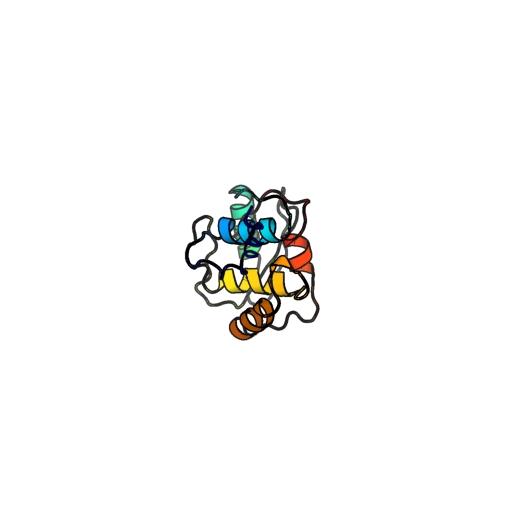1.00 76.62 84 ARG A C 1
ATOM 605 O O . ARG A 1 84 ? -0.723 11.471 2.693 1.00 76.62 84 ARG A O 1
ATOM 612 N N . ASP A 1 85 ? 0.754 13.054 3.390 1.00 75.69 85 ASP A N 1
ATOM 613 C CA . ASP A 1 85 ? 0.416 14.181 2.520 1.00 75.69 85 ASP A CA 1
ATOM 614 C C . ASP A 1 85 ? 1.349 14.278 1.288 1.00 75.69 85 ASP A C 1
ATOM 616 O O . ASP A 1 85 ? 1.334 15.286 0.582 1.00 75.69 85 ASP A O 1
ATOM 620 N N . THR A 1 86 ? 2.163 13.249 1.001 1.00 69.12 86 THR A N 1
ATOM 621 C CA . THR A 1 86 ? 3.068 13.226 -0.161 1.00 69.12 86 THR A CA 1
ATOM 622 C C . THR A 1 86 ? 2.262 13.301 -1.461 1.00 69.12 86 THR A C 1
ATOM 624 O O . THR A 1 86 ? 1.670 12.306 -1.869 1.00 69.12 86 THR A O 1
ATOM 627 N N . LEU A 1 87 ? 2.249 14.469 -2.115 1.00 59.91 87 LEU A N 1
ATOM 628 C CA . LEU A 1 87 ? 1.505 14.714 -3.363 1.00 59.91 87 LEU A CA 1
ATOM 629 C C . LEU A 1 87 ? 2.233 14.214 -4.620 1.00 59.91 87 LEU A C 1
ATOM 631 O O . LEU A 1 87 ? 1.588 13.872 -5.609 1.00 59.91 87 LEU A O 1
ATOM 635 N N . ASP A 1 88 ? 3.567 14.191 -4.581 1.00 64.12 88 ASP A N 1
ATOM 636 C CA . ASP A 1 88 ? 4.407 13.556 -5.593 1.00 64.12 88 ASP A CA 1
ATOM 637 C C . ASP A 1 88 ? 5.013 12.300 -4.986 1.00 64.12 88 ASP A C 1
ATOM 639 O O . ASP A 1 88 ? 5.983 12.347 -4.230 1.00 64.12 88 ASP A O 1
ATOM 643 N N . LEU A 1 89 ? 4.389 11.165 -5.282 1.00 61.81 89 LEU A N 1
ATOM 644 C CA . LEU A 1 89 ? 4.831 9.890 -4.744 1.00 61.81 89 LEU A CA 1
ATOM 645 C C . LEU A 1 89 ? 6.209 9.479 -5.282 1.00 61.81 89 LEU A C 1
ATOM 647 O O . LEU A 1 89 ? 6.814 8.582 -4.697 1.00 61.81 89 LEU A O 1
ATOM 651 N N . GLY A 1 90 ? 6.708 10.099 -6.363 1.00 70.62 90 GLY A N 1
ATOM 652 C CA . GLY A 1 90 ? 8.027 9.836 -6.936 1.00 70.62 90 GLY A CA 1
ATOM 653 C C . GLY A 1 90 ? 8.358 8.341 -7.019 1.00 70.62 90 GLY A C 1
ATOM 654 O O . GLY A 1 90 ? 7.535 7.517 -7.429 1.00 70.62 90 GLY A O 1
ATOM 655 N N . GLY A 1 91 ? 9.557 7.976 -6.555 1.00 72.06 91 GLY A N 1
ATOM 656 C CA . GLY A 1 91 ? 9.984 6.579 -6.447 1.00 72.06 91 GLY A CA 1
ATOM 657 C C . GLY A 1 91 ? 9.108 5.725 -5.520 1.00 72.06 91 GLY A C 1
ATOM 658 O O . GLY A 1 91 ? 8.893 4.551 -5.806 1.00 72.06 91 GLY A O 1
ATOM 659 N N . PHE A 1 92 ? 8.528 6.295 -4.458 1.00 79.38 92 PHE A N 1
ATOM 660 C CA . PHE A 1 92 ? 7.676 5.546 -3.526 1.00 79.38 92 PHE A CA 1
ATOM 661 C C . PHE A 1 92 ? 6.350 5.109 -4.168 1.00 79.38 92 PHE A C 1
ATOM 663 O O . PHE A 1 92 ? 5.877 3.992 -3.960 1.00 79.38 92 PHE A O 1
ATOM 670 N N . GLY A 1 93 ? 5.757 5.969 -4.995 1.00 82.50 93 GLY A N 1
ATOM 671 C CA . GLY A 1 93 ? 4.551 5.648 -5.758 1.00 82.50 93 GLY A CA 1
ATOM 672 C C . GLY A 1 93 ? 4.800 4.527 -6.749 1.00 82.50 93 GLY A C 1
ATOM 673 O O . GLY A 1 93 ? 3.971 3.627 -6.881 1.00 82.50 93 GLY A O 1
ATOM 674 N N . LEU A 1 94 ? 5.968 4.537 -7.396 1.00 84.19 94 LEU A N 1
ATOM 675 C CA . LEU A 1 94 ? 6.383 3.437 -8.260 1.00 84.19 94 LEU A CA 1
ATOM 676 C C . LEU A 1 94 ? 6.515 2.125 -7.479 1.00 84.19 94 LEU A C 1
ATOM 678 O O . LEU A 1 94 ? 6.066 1.101 -7.992 1.00 84.19 94 LEU A O 1
ATOM 682 N N . SER A 1 95 ? 7.032 2.137 -6.246 1.00 87.31 95 SER A N 1
ATOM 683 C CA . SER A 1 95 ? 7.041 0.951 -5.374 1.00 87.31 95 SER A CA 1
ATOM 684 C C . SER A 1 95 ? 5.631 0.439 -5.102 1.00 87.31 95 SER A C 1
ATOM 686 O O . SER A 1 95 ? 5.354 -0.738 -5.327 1.00 87.31 95 SER A O 1
ATOM 688 N N . TYR A 1 96 ? 4.721 1.331 -4.697 1.00 90.69 96 TYR A N 1
ATOM 689 C CA . TYR A 1 96 ? 3.334 0.969 -4.411 1.00 90.69 96 TYR A CA 1
ATOM 690 C C . TYR A 1 96 ? 2.651 0.301 -5.603 1.00 90.69 96 TYR A C 1
ATOM 692 O O . TYR A 1 96 ? 2.081 -0.782 -5.481 1.00 90.69 96 TYR A O 1
ATOM 700 N N . TYR A 1 97 ? 2.747 0.912 -6.7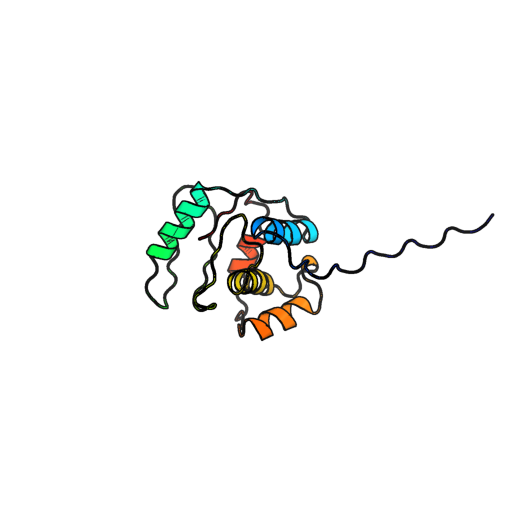80 1.00 91.00 97 TYR A N 1
ATOM 701 C CA . TYR A 1 97 ? 2.140 0.347 -7.976 1.00 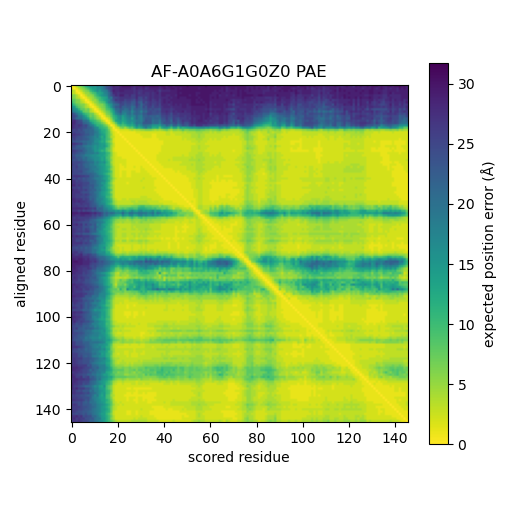91.00 97 TYR A CA 1
ATOM 702 C C . TYR A 1 97 ? 2.841 -0.929 -8.448 1.00 91.00 97 TYR A C 1
ATOM 704 O O . TYR A 1 97 ? 2.172 -1.827 -8.951 1.00 91.00 97 TYR A O 1
ATOM 712 N N . SER A 1 98 ? 4.157 -1.050 -8.254 1.00 91.19 98 SER A N 1
ATOM 713 C CA . SER A 1 98 ? 4.889 -2.282 -8.576 1.00 91.19 98 SER A CA 1
ATOM 714 C C . SER A 1 98 ? 4.416 -3.453 -7.717 1.00 91.19 98 SER A C 1
ATOM 716 O O . SER A 1 98 ? 4.206 -4.537 -8.253 1.00 91.19 98 SER A O 1
ATOM 718 N N . TRP A 1 99 ? 4.164 -3.223 -6.423 1.00 94.31 99 TRP A N 1
ATOM 719 C CA . TRP A 1 99 ? 3.561 -4.219 -5.534 1.00 94.31 99 TRP A CA 1
ATOM 720 C C . TRP A 1 99 ? 2.164 -4.643 -5.990 1.00 94.31 99 TRP A C 1
ATOM 722 O O . TRP A 1 99 ? 1.840 -5.822 -5.938 1.00 94.31 99 TRP A O 1
ATOM 732 N N . LEU A 1 100 ? 1.330 -3.713 -6.467 1.00 95.69 100 LEU A N 1
ATOM 733 C CA . LEU A 1 100 ? 0.016 -4.076 -7.012 1.00 95.69 100 LEU A CA 1
ATOM 734 C C . LEU A 1 100 ? 0.134 -4.900 -8.302 1.00 95.69 100 LEU A C 1
ATOM 736 O O . LEU A 1 100 ? -0.656 -5.809 -8.544 1.00 95.69 100 LEU A O 1
ATOM 740 N N . CYS A 1 101 ? 1.149 -4.611 -9.111 1.00 95.44 101 CYS A N 1
ATOM 741 C CA . CYS A 1 101 ? 1.403 -5.283 -10.380 1.00 95.44 101 CYS A CA 1
ATOM 742 C C . CYS A 1 101 ? 2.004 -6.686 -10.267 1.00 95.44 101 CYS A C 1
ATOM 744 O O . CYS A 1 101 ? 2.265 -7.322 -11.288 1.00 95.44 101 CYS A O 1
ATOM 746 N N . GLU A 1 102 ? 2.159 -7.197 -9.049 1.00 95.50 102 GLU A N 1
ATOM 747 C CA . GLU A 1 102 ? 2.314 -8.625 -8.782 1.00 95.50 102 GLU A CA 1
ATOM 748 C C . GLU A 1 102 ? 1.129 -9.451 -9.307 1.00 95.50 102 GLU A C 1
ATOM 750 O O . GLU A 1 102 ? 1.314 -10.578 -9.764 1.00 95.50 102 GLU A O 1
ATOM 755 N N . VAL A 1 103 ? -0.076 -8.866 -9.333 1.00 95.19 103 VAL A N 1
ATOM 756 C CA . VAL A 1 103 ? -1.280 -9.469 -9.924 1.00 95.19 103 VAL A CA 1
ATOM 757 C C . VAL A 1 103 ? -1.796 -8.568 -11.056 1.00 95.19 103 VAL A C 1
ATOM 759 O O . VAL A 1 103 ? -2.779 -7.845 -10.896 1.00 95.19 103 VAL A O 1
ATOM 762 N N . PRO A 1 104 ? -1.161 -8.592 -12.247 1.00 92.50 104 PRO A N 1
ATOM 763 C CA . PRO A 1 104 ? -1.491 -7.680 -13.347 1.00 92.50 104 PRO A CA 1
ATOM 764 C C . PRO A 1 104 ? -2.874 -7.937 -13.967 1.00 92.50 104 PRO A C 1
ATOM 766 O O . PRO A 1 104 ? -3.359 -7.128 -14.751 1.00 92.50 104 PRO A O 1
ATOM 769 N N . SER A 1 105 ? -3.510 -9.063 -13.633 1.00 92.50 105 SER A N 1
ATOM 770 C CA . SER A 1 105 ? -4.877 -9.395 -14.038 1.00 92.50 105 SER A CA 1
ATOM 771 C C . SER A 1 105 ? -5.957 -8.730 -13.178 1.00 92.50 105 SER A C 1
ATOM 773 O O . SER A 1 105 ? -7.139 -8.941 -13.448 1.00 92.50 105 SER A O 1
ATOM 775 N N . ASP A 1 106 ? -5.594 -7.976 -12.134 1.00 93.25 106 ASP A N 1
ATOM 776 C CA . ASP A 1 106 ? -6.565 -7.220 -11.343 1.00 93.25 106 ASP A CA 1
ATOM 777 C C . ASP A 1 106 ? -7.232 -6.133 -12.205 1.00 93.25 106 ASP A C 1
ATOM 779 O O . ASP A 1 106 ? -6.593 -5.193 -12.690 1.00 93.25 106 ASP A O 1
ATOM 783 N N . GLY A 1 107 ? -8.551 -6.253 -12.378 1.00 93.25 107 GLY A N 1
ATOM 784 C CA . GLY A 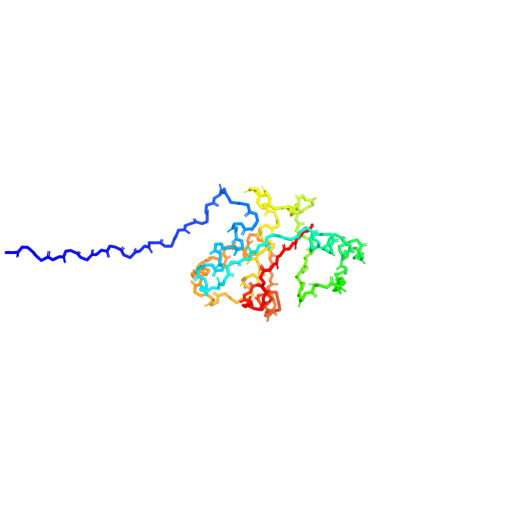1 107 ? -9.354 -5.328 -13.176 1.00 93.25 107 GLY A CA 1
ATOM 785 C C . GLY A 1 107 ? -9.330 -3.878 -12.676 1.00 93.25 107 GLY A C 1
ATOM 786 O O . GLY A 1 107 ? -9.588 -2.971 -13.466 1.00 93.25 107 GLY A O 1
ATOM 787 N N . ALA A 1 108 ? -8.975 -3.631 -11.411 1.00 93.94 108 ALA A N 1
ATOM 788 C CA . ALA A 1 108 ? -8.858 -2.288 -10.841 1.00 93.94 108 ALA A CA 1
ATOM 789 C C . ALA A 1 108 ? -7.655 -1.493 -11.385 1.00 93.94 108 ALA A C 1
ATOM 791 O O . ALA A 1 108 ? -7.644 -0.261 -11.293 1.00 93.94 108 ALA A O 1
ATOM 792 N N . LEU A 1 109 ? -6.652 -2.177 -11.949 1.00 91.31 109 LEU A N 1
ATOM 793 C CA . LEU A 1 109 ? -5.422 -1.569 -12.465 1.00 91.31 109 LEU A CA 1
ATOM 794 C C . LEU A 1 109 ? -5.545 -1.150 -13.937 1.00 91.31 109 LEU A C 1
ATOM 796 O O . LEU A 1 109 ? -4.928 -0.169 -14.347 1.00 91.31 109 LEU A O 1
ATOM 800 N N . GLY A 1 110 ? -6.383 -1.837 -14.718 1.00 91.00 110 GLY A N 1
ATOM 801 C CA . GLY A 1 110 ? -6.497 -1.646 -16.168 1.00 91.00 110 GLY A CA 1
ATOM 802 C C . GLY A 1 110 ? -5.407 -2.385 -16.960 1.00 91.00 110 GLY A C 1
ATOM 803 O O . GLY A 1 110 ? -4.325 -2.667 -16.450 1.00 91.00 110 GLY A O 1
ATOM 804 N N . SER A 1 111 ? -5.689 -2.698 -18.230 1.00 87.56 111 SER A N 1
ATOM 805 C CA . SER A 1 111 ? -4.911 -3.665 -19.031 1.00 87.56 111 SER A CA 1
ATOM 806 C C . SER A 1 111 ? -3.442 -3.296 -19.259 1.00 87.56 111 SER A C 1
ATOM 808 O O . SER A 1 111 ? -2.588 -4.176 -19.296 1.00 87.56 111 SER A O 1
ATOM 810 N N . ASP A 1 112 ? -3.138 -2.004 -19.393 1.00 89.88 112 ASP A N 1
ATOM 811 C CA . ASP A 1 112 ? -1.809 -1.537 -19.819 1.00 89.88 112 ASP A CA 1
ATOM 812 C C . ASP A 1 112 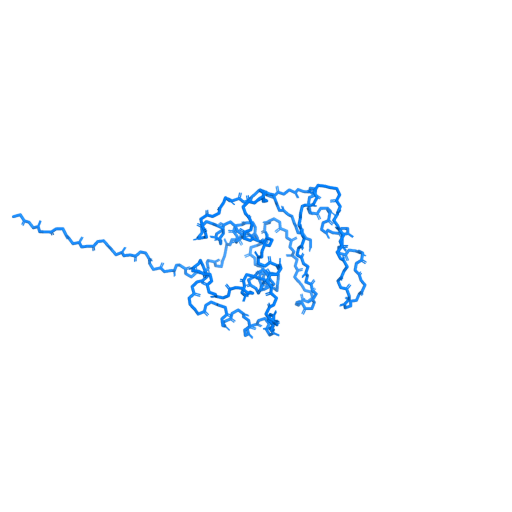? -0.991 -0.938 -18.669 1.00 89.88 112 ASP A C 1
ATOM 814 O O . ASP A 1 112 ? 0.157 -0.518 -18.852 1.00 89.88 112 ASP A O 1
ATOM 818 N N . PHE A 1 113 ? -1.593 -0.834 -17.484 1.00 91.12 113 PHE A N 1
ATOM 819 C CA . PHE A 1 113 ? -1.009 -0.120 -16.357 1.00 91.12 113 PHE A CA 1
ATOM 820 C C . PHE A 1 113 ? 0.272 -0.796 -15.876 1.00 91.12 113 PHE A C 1
ATOM 822 O O . PHE A 1 113 ? 1.321 -0.156 -15.797 1.00 91.12 113 PHE A O 1
ATOM 829 N N . CYS A 1 114 ? 0.218 -2.107 -15.645 1.00 93.31 114 CYS A N 1
ATOM 830 C CA . CYS A 1 114 ? 1.354 -2.831 -15.093 1.00 93.31 114 CYS A CA 1
ATOM 831 C C . CYS A 1 114 ? 2.537 -2.936 -16.046 1.00 93.31 114 CYS A C 1
ATOM 833 O O . CYS A 1 114 ? 3.675 -2.789 -15.608 1.00 93.31 114 CYS A O 1
ATOM 835 N N . SER A 1 115 ? 2.302 -3.070 -17.352 1.00 91.62 115 SER A N 1
ATOM 836 C CA . SER A 1 115 ? 3.390 -3.019 -18.333 1.00 91.62 115 SER A CA 1
ATOM 837 C C . SER A 1 115 ? 4.139 -1.680 -18.285 1.00 91.62 115 SER A C 1
ATOM 839 O O . SER A 1 115 ? 5.368 -1.663 -18.349 1.00 91.62 115 SER A O 1
ATOM 841 N N . LYS A 1 116 ? 3.427 -0.556 -18.111 1.00 91.44 116 LYS A N 1
ATOM 842 C CA . LYS A 1 116 ? 4.032 0.784 -18.000 1.00 91.44 116 LYS A CA 1
ATOM 843 C C . LYS A 1 116 ? 4.761 0.985 -16.671 1.00 91.44 116 LYS A C 1
ATOM 845 O O . LYS A 1 116 ? 5.890 1.479 -16.667 1.00 91.44 116 LYS A O 1
ATOM 850 N N . VAL A 1 117 ? 4.139 0.588 -15.560 1.00 90.25 117 VAL A N 1
ATOM 851 C CA . VAL A 1 117 ? 4.715 0.724 -14.212 1.00 90.25 117 VAL A CA 1
ATOM 852 C C . VAL A 1 117 ? 5.984 -0.104 -14.084 1.00 90.25 117 VAL A C 1
ATOM 854 O O . VAL A 1 117 ? 7.027 0.455 -13.762 1.00 90.25 117 VAL A O 1
ATOM 857 N N . LEU A 1 118 ? 5.933 -1.399 -14.403 1.00 89.06 118 LEU A N 1
ATOM 858 C CA . LEU A 1 118 ? 7.076 -2.302 -14.244 1.00 89.06 118 LEU A CA 1
ATOM 859 C C . LEU A 1 118 ? 8.243 -1.917 -15.163 1.00 89.06 118 LEU A C 1
ATOM 861 O O . LEU A 1 118 ? 9.400 -1.966 -14.744 1.00 89.06 118 LEU A O 1
ATOM 865 N N . SER A 1 119 ? 7.954 -1.441 -16.381 1.00 88.19 119 SER A N 1
ATOM 866 C CA . SER A 1 119 ? 8.983 -0.897 -17.275 1.00 88.19 119 SER A CA 1
ATOM 867 C C . SER A 1 119 ? 9.640 0.365 -16.709 1.00 88.19 119 SER A C 1
ATOM 869 O O . SER A 1 119 ? 10.848 0.535 -16.860 1.00 88.19 119 SER A O 1
ATOM 871 N N . THR A 1 120 ? 8.865 1.256 -16.085 1.00 86.56 120 THR A N 1
ATOM 872 C CA . THR A 1 120 ? 9.379 2.499 -15.483 1.00 86.56 120 THR A CA 1
ATOM 873 C C . THR A 1 120 ? 10.193 2.206 -14.226 1.00 86.56 120 THR A C 1
ATOM 875 O O . THR A 1 120 ? 11.299 2.716 -14.077 1.00 86.56 120 THR A O 1
ATOM 878 N N . ALA A 1 121 ? 9.676 1.334 -13.361 1.00 81.44 121 ALA A N 1
ATOM 879 C CA . ALA A 1 121 ? 10.325 0.907 -12.127 1.00 81.44 121 ALA A CA 1
ATOM 880 C C . ALA A 1 121 ? 11.557 0.019 -12.369 1.00 81.44 121 ALA A C 1
ATOM 882 O O . ALA A 1 121 ? 12.363 -0.158 -11.464 1.00 81.44 121 ALA A O 1
ATOM 883 N N . ARG A 1 122 ? 11.712 -0.535 -13.583 1.00 83.00 122 ARG A N 1
ATOM 884 C CA . ARG A 1 122 ? 12.750 -1.519 -13.940 1.00 83.00 122 ARG A CA 1
ATOM 885 C C . ARG A 1 122 ? 12.730 -2.740 -13.014 1.00 83.00 122 ARG A C 1
ATOM 887 O O . ARG A 1 122 ? 13.779 -3.253 -12.632 1.00 83.00 122 ARG A O 1
ATOM 894 N N . ILE A 1 123 ? 11.527 -3.206 -12.679 1.00 80.44 123 ILE A N 1
ATOM 895 C CA . ILE A 1 123 ? 11.300 -4.329 -11.765 1.00 80.44 123 ILE A CA 1
ATOM 896 C C . ILE A 1 123 ? 10.676 -5.507 -12.486 1.00 80.44 123 ILE A C 1
ATOM 898 O O . ILE A 1 123 ? 9.797 -5.357 -13.332 1.00 80.44 123 ILE A O 1
ATOM 902 N N . ASN A 1 124 ? 11.123 -6.691 -12.085 1.00 82.44 124 ASN A N 1
ATOM 903 C CA . ASN A 1 124 ? 10.451 -7.948 -12.342 1.00 82.44 124 ASN A CA 1
ATOM 904 C C . ASN A 1 124 ? 9.815 -8.417 -11.027 1.00 82.44 124 ASN A C 1
ATOM 906 O O . ASN A 1 124 ? 10.507 -8.494 -10.017 1.00 82.44 124 ASN A O 1
ATOM 910 N N . THR A 1 125 ? 8.516 -8.713 -11.034 1.00 83.94 125 THR A N 1
ATOM 911 C CA . THR A 1 125 ? 7.794 -9.210 -9.851 1.00 83.94 125 THR A CA 1
ATOM 912 C C . THR A 1 125 ? 8.136 -10.662 -9.519 1.00 83.94 125 THR A C 1
ATOM 914 O O . THR A 1 125 ? 7.779 -11.145 -8.452 1.00 83.94 125 THR A O 1
ATOM 917 N N . GLU A 1 126 ? 8.812 -11.377 -10.427 1.00 85.75 126 GLU A N 1
ATOM 918 C CA . GLU A 1 126 ? 9.251 -12.771 -10.259 1.00 85.75 126 GLU A CA 1
ATOM 919 C C . GLU A 1 126 ? 8.118 -13.747 -9.885 1.00 85.75 126 GLU A C 1
ATOM 921 O O . GLU A 1 126 ? 8.357 -14.812 -9.321 1.00 85.75 126 GLU A O 1
ATOM 926 N N . GLY A 1 127 ? 6.868 -13.393 -10.204 1.00 86.44 127 GLY A N 1
ATOM 927 C CA . GLY A 1 127 ? 5.686 -14.173 -9.830 1.00 86.44 127 GLY A CA 1
ATOM 928 C C . GLY A 1 127 ? 5.343 -14.134 -8.335 1.00 86.44 127 GLY A C 1
ATOM 929 O O . GLY A 1 127 ? 4.529 -14.942 -7.890 1.00 86.44 127 GLY A O 1
ATOM 930 N N . GLN A 1 128 ? 5.947 -13.231 -7.556 1.00 90.75 128 GLN A N 1
ATOM 931 C CA . GLN A 1 128 ? 5.550 -12.970 -6.172 1.00 90.75 128 GLN A CA 1
ATOM 932 C C . GLN A 1 128 ? 4.166 -12.312 -6.133 1.00 90.75 128 GLN A C 1
ATOM 934 O O . GLN A 1 128 ? 3.825 -11.571 -7.049 1.00 90.75 128 GLN A O 1
ATOM 939 N N . THR A 1 129 ? 3.384 -12.586 -5.083 1.00 95.25 129 THR A N 1
ATOM 940 C CA . THR A 1 129 ? 2.055 -11.976 -4.841 1.00 95.25 129 THR A CA 1
ATOM 941 C C . THR A 1 129 ? 1.887 -11.409 -3.434 1.00 95.25 129 THR A C 1
ATOM 943 O O . THR A 1 129 ? 0.845 -10.844 -3.106 1.00 95.25 129 THR A O 1
ATOM 946 N N . GLY A 1 130 ? 2.892 -11.582 -2.571 1.00 95.75 130 GLY A N 1
ATOM 947 C CA . GLY A 1 130 ? 2.762 -11.306 -1.144 1.00 95.75 130 GLY A CA 1
ATOM 948 C C . GLY A 1 130 ? 2.504 -9.833 -0.830 1.00 95.75 130 GLY A C 1
ATOM 949 O O . GLY A 1 130 ? 1.799 -9.533 0.136 1.00 95.75 130 GLY A O 1
ATOM 950 N N . HIS A 1 131 ? 3.025 -8.907 -1.640 1.00 96.06 131 HIS A N 1
ATOM 951 C CA . HIS A 1 131 ? 2.751 -7.490 -1.444 1.00 96.06 131 HIS A CA 1
ATOM 952 C C . HIS A 1 131 ? 1.327 -7.157 -1.887 1.00 96.06 131 HIS A C 1
ATOM 954 O O . HIS A 1 131 ? 0.599 -6.498 -1.138 1.00 96.06 131 HIS A O 1
ATOM 960 N N . TYR A 1 132 ? 0.894 -7.667 -3.044 1.00 97.00 132 TYR A N 1
ATOM 961 C CA . TYR A 1 132 ? -0.489 -7.519 -3.499 1.00 97.00 132 TYR A CA 1
ATOM 962 C C . TYR A 1 132 ? -1.487 -8.078 -2.480 1.00 97.00 132 TYR A C 1
ATOM 964 O O . TYR A 1 132 ? -2.452 -7.395 -2.141 1.00 97.00 132 TYR A O 1
ATOM 972 N N . ASP A 1 133 ? -1.244 -9.272 -1.938 1.00 97.62 133 ASP A N 1
ATOM 973 C CA . ASP A 1 133 ? -2.140 -9.935 -0.983 1.00 97.62 133 ASP A CA 1
ATOM 974 C C . ASP A 1 133 ? -2.350 -9.096 0.291 1.00 97.62 133 ASP A C 1
ATOM 976 O O . ASP A 1 133 ? -3.448 -9.050 0.853 1.00 97.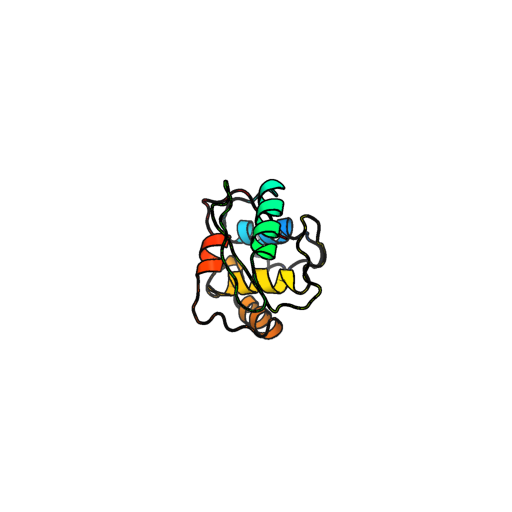62 133 ASP A O 1
ATOM 980 N N . ILE A 1 134 ? -1.316 -8.378 0.744 1.00 97.50 134 ILE A N 1
ATOM 981 C CA . ILE A 1 134 ? -1.420 -7.459 1.886 1.00 97.50 134 ILE A CA 1
ATOM 982 C C . ILE A 1 134 ? -2.203 -6.199 1.499 1.00 97.50 134 ILE A C 1
ATOM 984 O O . ILE A 1 134 ? -3.098 -5.782 2.239 1.00 97.50 134 ILE A O 1
ATOM 988 N N . LEU A 1 135 ? -1.894 -5.594 0.350 1.00 96.69 135 LEU A N 1
ATOM 989 C CA . LEU A 1 135 ? -2.476 -4.318 -0.085 1.00 96.69 135 LEU A CA 1
ATOM 990 C C . LEU A 1 135 ? -3.943 -4.438 -0.534 1.00 96.69 135 LEU A C 1
ATOM 992 O O . LEU A 1 135 ? -4.719 -3.493 -0.355 1.00 96.69 135 LEU A O 1
ATOM 996 N N . SER A 1 136 ? -4.337 -5.596 -1.066 1.00 96.62 136 SER A N 1
ATOM 997 C CA . SER A 1 136 ? -5.701 -5.916 -1.512 1.00 96.62 136 SER A CA 1
ATOM 998 C C . SER A 1 136 ? -6.558 -6.582 -0.426 1.00 96.62 136 SER A C 1
ATOM 1000 O O . SER A 1 136 ? -7.767 -6.744 -0.581 1.00 96.62 136 SER A O 1
ATOM 1002 N N . SER A 1 137 ? -5.979 -6.917 0.729 1.00 97.31 137 SER A N 1
ATOM 1003 C CA . SER A 1 137 ? -6.728 -7.507 1.838 1.00 97.31 137 SER A CA 1
ATOM 1004 C C . SER A 1 137 ? -7.805 -6.555 2.379 1.00 97.31 137 SER A C 1
ATOM 1006 O O . SER A 1 137 ? -7.564 -5.379 2.684 1.00 97.31 137 SER A O 1
ATOM 1008 N N . SER A 1 138 ? -9.010 -7.090 2.575 1.00 96.75 138 SER A N 1
ATOM 1009 C CA . SER A 1 138 ? -10.116 -6.410 3.262 1.00 96.75 138 SER A CA 1
ATOM 1010 C C . SER A 1 138 ? -9.988 -6.441 4.790 1.00 96.75 138 SER A C 1
ATOM 1012 O O . SER A 1 138 ? -10.743 -5.761 5.481 1.00 96.75 138 SER A O 1
ATOM 1014 N N . LYS A 1 139 ? -9.026 -7.203 5.335 1.00 96.75 139 LYS A N 1
ATOM 1015 C CA . LYS A 1 139 ? -8.817 -7.346 6.788 1.00 96.75 139 LYS A CA 1
ATOM 1016 C C . LYS A 1 139 ? -8.185 -6.108 7.420 1.00 96.75 139 LYS A C 1
ATOM 1018 O O . LYS A 1 139 ? -8.341 -5.890 8.619 1.00 96.75 139 LYS A O 1
ATOM 1023 N N . TYR A 1 140 ? -7.436 -5.334 6.640 1.00 96.06 140 TYR A N 1
ATOM 1024 C CA . TYR A 1 140 ? -6.705 -4.171 7.128 1.00 96.06 140 TYR A CA 1
ATOM 1025 C C . TYR A 1 140 ? -7.487 -2.890 6.841 1.00 96.06 140 TYR A C 1
ATOM 1027 O O . TYR A 1 140 ? -7.925 -2.651 5.718 1.00 96.06 140 TYR A O 1
ATOM 1035 N N . THR A 1 141 ? -7.641 -2.058 7.868 1.00 96.06 141 THR A N 1
ATOM 1036 C CA . THR A 1 141 ? -8.384 -0.787 7.809 1.00 96.06 141 THR A CA 1
ATOM 1037 C C . THR A 1 141 ? -7.502 0.425 8.091 1.00 96.06 141 THR A C 1
ATOM 1039 O O . THR A 1 141 ? -7.962 1.561 8.011 1.00 96.06 141 THR A O 1
ATOM 1042 N N . LYS A 1 142 ? -6.229 0.196 8.420 1.00 97.06 142 LYS A N 1
ATOM 1043 C CA . LYS A 1 142 ? -5.254 1.219 8.790 1.00 97.06 142 LYS A CA 1
ATOM 1044 C C . LYS A 1 142 ? -3.946 1.006 8.046 1.00 97.06 142 LYS A C 1
ATOM 1046 O O . LYS A 1 142 ? -3.581 -0.140 7.787 1.00 97.06 142 LYS A O 1
ATOM 1051 N N . ILE A 1 143 ? -3.240 2.092 7.754 1.00 96.31 143 ILE A N 1
ATOM 1052 C CA . ILE A 1 143 ? -1.935 2.061 7.088 1.00 96.31 143 ILE A CA 1
ATOM 1053 C C . ILE A 1 143 ? -1.022 3.172 7.613 1.00 96.31 143 ILE A C 1
ATOM 1055 O O . ILE A 1 143 ? -1.487 4.227 8.042 1.00 96.31 143 ILE A O 1
ATOM 1059 N N . GLY A 1 144 ? 0.281 2.923 7.561 1.00 94.88 144 GLY A N 1
ATOM 1060 C CA . GLY A 1 144 ? 1.339 3.904 7.762 1.00 94.88 144 GLY A CA 1
ATOM 1061 C C . GLY A 1 144 ? 2.578 3.469 6.981 1.00 94.88 144 GLY A C 1
ATOM 1062 O O . GLY A 1 144 ? 2.712 2.294 6.635 1.00 94.88 144 GLY A O 1
ATOM 1063 N N . CYS A 1 145 ? 3.453 4.416 6.673 1.00 92.50 145 CYS A N 1
ATOM 1064 C CA . CYS A 1 145 ? 4.695 4.201 5.932 1.00 92.50 145 CYS A CA 1
ATOM 1065 C C . CYS A 1 145 ? 5.764 5.185 6.424 1.00 92.50 145 CYS A C 1
ATOM 1067 O O . CYS A 1 145 ? 5.432 6.139 7.131 1.00 92.50 145 CYS A O 1
ATOM 1069 N N . ALA A 1 146 ? 7.020 4.927 6.067 1.00 87.62 146 ALA A N 1
ATOM 1070 C CA . ALA A 1 146 ? 8.179 5.750 6.388 1.00 87.62 146 ALA A CA 1
ATOM 1071 C C . ALA A 1 146 ? 9.187 5.694 5.237 1.00 87.62 146 ALA A C 1
ATOM 1073 O O . ALA A 1 146 ? 9.217 4.635 4.565 1.00 87.62 146 ALA A O 1
#

Radius of gyration: 17.02 Å; Cα contacts (8 Å, |Δi|>4): 176; chains: 1; bounding box: 64×30×47 Å

pLDDT: mean 83.24, std 16.32, range [37.66, 97.62]

Secondary structure (DSSP, 8-state):
-PPPPPPPPPP-----S---HHHHHHHHHHHTTPPPPEE-HHHHHHHHHHHHH-BTTB------TT---------S-TT----TT-S--HHHHHHHHHHHTTSTT-TTT-TTHHHHHHHHHT---TT--HHHHHHS-TT--EE---

Mean predicted aligned error: 8.44 Å

Solvent-accessible surface area (backbone atoms only — not comparable to full-atom values): 8930 Å² total; per-residue (Å²): 133,89,79,85,78,82,78,81,76,83,70,85,77,73,84,74,92,68,42,25,48,57,50,51,54,32,53,48,27,52,60,62,76,34,72,63,59,43,84,34,73,68,42,20,53,38,35,41,55,24,56,71,67,35,61,90,92,48,86,51,92,55,76,46,94,92,52,90,72,86,76,86,86,78,92,59,56,102,76,50,61,49,48,70,74,31,46,73,37,64,42,42,42,46,50,55,51,45,34,47,40,35,48,57,83,44,77,55,63,41,92,63,44,41,66,53,47,28,64,72,64,71,54,79,62,86,84,44,45,70,47,25,56,57,74,69,38,75,86,56,54,61,45,50,49,82

Foldseek 3Di:
DDDDDDDDDDDPDDPDLFAAPQRVLQLLCVLLVAARADEDVVQQVVQVVQVVVDDPPDRDDDQDPPRPADDDDDDQDPPQDHDRGPSHRHSVVLVLVQLLLLCCVRPSQDNCRSVVSCVVNVDDSVNDNRSNCVSNDNVHRYHHHD

InterPro domains:
  IPR014044 CAP domain [PF00188] (23-146)
  IPR035940 CAP superfamily [G3DSA:3.40.33.10] (19-146)
  IPR035940 CAP superfamily [SSF55797] (21-146)

Sequence (146 aa):
TPEPTPEPTPEPSQPSSGGSYIDTVNSFRNKAGLPTMTWDESLVSNAADAGAGTKGTTLVHKLNKGTGGQVMVFGFEDNASCNRDTLDLGGFGLSYYSWLCEVPSDGALGSDFCSKVLSTARINTEGQTGHYDILSSSKYTKIGCA

Organism: NCBI:txid1392243